Protein AF-A0A7X3ZD13-F1 (afdb_monomer)

Structure (mmCIF, N/CA/C/O backbone):
data_AF-A0A7X3ZD13-F1
#
_entry.id   AF-A0A7X3ZD13-F1
#
loop_
_atom_site.group_PDB
_atom_site.id
_atom_site.type_symbol
_atom_site.label_atom_id
_atom_site.label_alt_id
_atom_site.label_comp_id
_atom_site.label_asym_id
_atom_site.label_entity_id
_atom_site.label_seq_id
_atom_site.pdbx_PDB_ins_code
_atom_site.Cartn_x
_atom_site.Cartn_y
_atom_site.Cartn_z
_atom_site.occupancy
_atom_site.B_iso_or_equiv
_atom_site.auth_seq_id
_atom_site.auth_comp_id
_atom_site.auth_a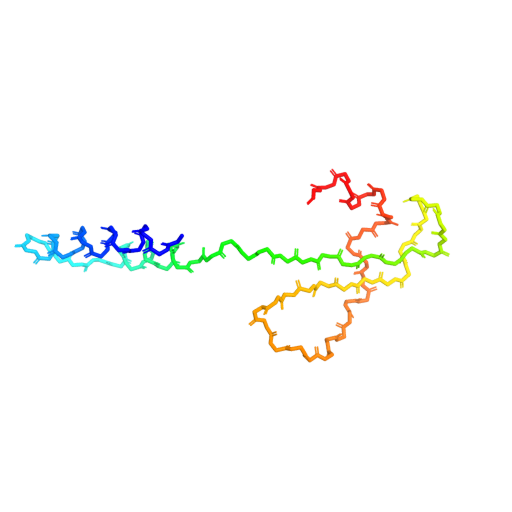sym_id
_atom_site.auth_atom_id
_atom_site.pdbx_PDB_model_num
ATOM 1 N N . MET A 1 1 ? -2.840 9.496 11.348 1.00 62.44 1 MET A N 1
ATOM 2 C CA . MET A 1 1 ? -3.093 8.335 12.224 1.00 62.44 1 MET A CA 1
ATOM 3 C C . MET A 1 1 ? -3.264 8.723 13.693 1.00 62.44 1 MET A C 1
ATOM 5 O O . MET A 1 1 ? -4.300 8.418 14.263 1.00 62.44 1 MET A O 1
ATOM 9 N N . HIS A 1 2 ? -2.296 9.421 14.303 1.00 76.88 2 HIS A N 1
ATOM 10 C CA . HIS A 1 2 ? -2.269 9.636 15.759 1.00 76.88 2 HIS A CA 1
ATOM 11 C C . HIS A 1 2 ? -3.516 10.331 16.350 1.00 76.88 2 HIS A C 1
ATOM 13 O O . HIS A 1 2 ? -3.952 9.959 17.433 1.00 76.88 2 HIS A O 1
ATOM 19 N N . GLU A 1 3 ? -4.123 11.290 15.643 1.00 86.69 3 GLU A N 1
ATOM 20 C CA . GLU A 1 3 ? -5.350 11.961 16.113 1.00 86.69 3 GLU A CA 1
ATOM 21 C C . GLU A 1 3 ? -6.598 11.075 16.007 1.00 86.69 3 GLU A C 1
ATOM 23 O O . GLU A 1 3 ? -7.356 10.980 16.963 1.00 86.69 3 GLU A O 1
ATOM 28 N N . ALA A 1 4 ? -6.756 10.314 14.920 1.00 86.94 4 ALA A N 1
ATOM 29 C CA . ALA A 1 4 ? -7.895 9.404 14.762 1.00 86.94 4 ALA A CA 1
ATOM 30 C C . ALA A 1 4 ? -7.920 8.304 15.841 1.00 86.94 4 ALA A C 1
ATOM 32 O O . ALA A 1 4 ? -8.984 7.945 16.340 1.00 86.94 4 ALA A O 1
ATOM 33 N N . VAL A 1 5 ? -6.744 7.810 16.2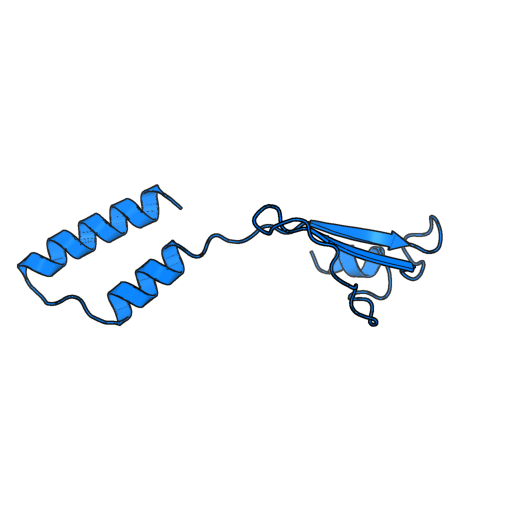50 1.00 89.69 5 VAL A N 1
ATOM 34 C CA . VAL A 1 5 ? -6.616 6.857 17.365 1.00 89.69 5 VAL A CA 1
ATOM 35 C C . VAL A 1 5 ? -6.971 7.517 18.702 1.00 89.69 5 VAL A C 1
ATOM 37 O O . VAL A 1 5 ? -7.667 6.912 19.514 1.00 89.69 5 VAL A O 1
ATOM 40 N N . LYS A 1 6 ? -6.536 8.760 18.950 1.00 92.31 6 LYS A N 1
ATOM 41 C CA . LYS A 1 6 ? -6.892 9.496 20.178 1.00 92.31 6 LYS A CA 1
ATOM 42 C C . LYS A 1 6 ? -8.394 9.743 20.277 1.00 92.31 6 LYS A C 1
ATOM 44 O O . LYS A 1 6 ? -8.968 9.507 21.340 1.00 92.31 6 LYS A O 1
ATOM 49 N N . ASP A 1 7 ? -9.012 10.167 19.180 1.00 93.19 7 ASP A N 1
ATOM 50 C CA . ASP A 1 7 ? -10.452 10.409 19.100 1.00 93.19 7 ASP A CA 1
ATOM 51 C C . ASP A 1 7 ? -11.240 9.118 19.339 1.00 93.19 7 ASP A C 1
ATOM 53 O O . ASP A 1 7 ? -12.201 9.103 20.109 1.00 93.19 7 ASP A O 1
ATOM 57 N N . TRP A 1 8 ? -10.788 8.006 18.753 1.00 93.56 8 TRP A N 1
ATOM 58 C CA . TRP A 1 8 ? -11.375 6.690 18.991 1.00 93.56 8 TRP A CA 1
ATOM 59 C C . TRP A 1 8 ? -11.261 6.252 20.455 1.00 93.56 8 TRP A C 1
ATOM 61 O O . TRP A 1 8 ? -12.242 5.828 21.065 1.00 93.56 8 TRP A O 1
ATOM 71 N N . LEU A 1 9 ? -10.088 6.421 21.0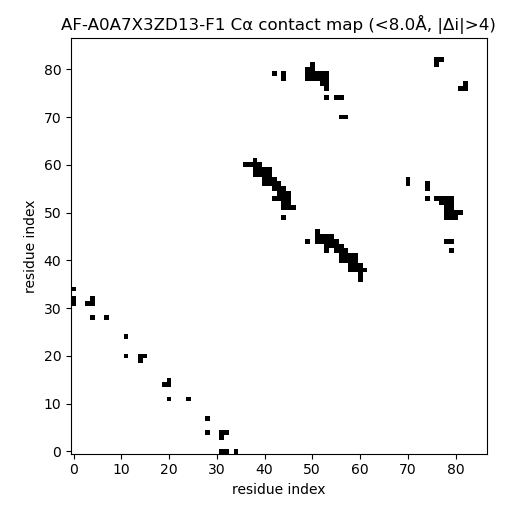73 1.00 93.31 9 LEU A N 1
ATOM 72 C CA . LEU A 1 9 ? -9.893 6.107 22.491 1.00 93.31 9 LEU A CA 1
ATOM 73 C C . LEU A 1 9 ? -10.772 6.971 23.406 1.00 93.31 9 LEU A C 1
ATOM 75 O O . LEU A 1 9 ? -11.216 6.488 24.450 1.00 93.31 9 LEU A O 1
ATOM 79 N N . ALA A 1 10 ? -11.033 8.230 23.044 1.00 94.12 10 ALA A N 1
ATOM 80 C CA . ALA A 1 10 ? -11.972 9.081 23.770 1.00 94.12 10 ALA A CA 1
ATOM 81 C C . ALA A 1 10 ? -13.409 8.539 23.674 1.00 94.12 10 ALA A C 1
ATOM 83 O O . ALA A 1 10 ? -14.067 8.384 24.701 1.00 94.12 10 ALA A O 1
ATOM 84 N N . GLN A 1 11 ? -13.852 8.149 22.476 1.00 92.25 11 GLN A N 1
AT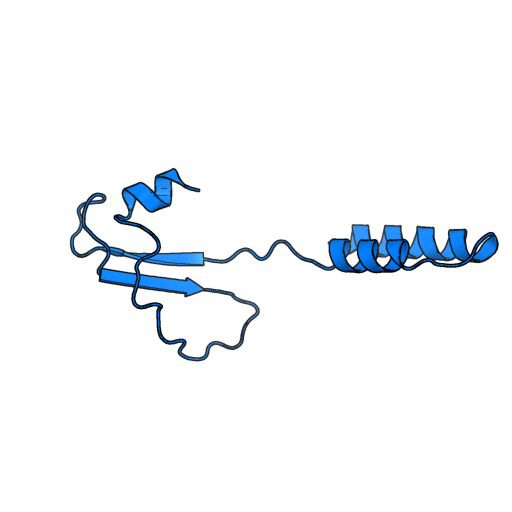OM 85 C CA . GLN A 1 11 ? -15.175 7.551 22.258 1.00 92.25 11 GLN A CA 1
ATOM 86 C C . GLN A 1 11 ? -15.347 6.229 23.020 1.00 92.25 11 GLN A C 1
ATOM 88 O O . GLN A 1 11 ? -16.363 6.029 23.684 1.00 92.25 11 GLN A O 1
ATOM 93 N N . CYS A 1 12 ? -14.339 5.353 23.013 1.00 92.31 12 CYS A N 1
ATOM 94 C CA . CYS A 1 12 ? -14.368 4.105 23.780 1.00 92.31 12 CYS A CA 1
ATOM 95 C C . CYS A 1 12 ? -14.444 4.347 25.294 1.00 92.31 12 CYS A C 1
ATOM 97 O O . CYS A 1 12 ? -15.136 3.617 26.004 1.00 92.31 12 CYS A O 1
ATOM 99 N N . ARG A 1 13 ? -13.763 5.381 25.808 1.00 92.88 13 ARG A N 1
ATOM 100 C CA . ARG A 1 13 ? -13.849 5.762 27.229 1.00 92.88 13 ARG A CA 1
ATOM 101 C C . ARG A 1 13 ? -15.241 6.244 27.613 1.00 92.88 13 ARG A C 1
ATOM 103 O O . ARG A 1 13 ? -15.691 5.925 28.711 1.00 92.88 13 ARG A O 1
ATOM 110 N N . ASP A 1 14 ? -15.915 6.971 26.730 1.00 93.19 14 ASP A N 1
ATOM 111 C CA . ASP A 1 14 ? -17.301 7.373 26.960 1.00 93.19 14 ASP A CA 1
ATOM 112 C C . ASP A 1 14 ? -18.256 6.180 26.864 1.00 93.19 14 ASP A C 1
ATOM 114 O O . ASP A 1 14 ? -19.091 6.006 27.751 1.00 93.19 14 ASP A O 1
ATOM 118 N N . LYS A 1 15 ? -18.074 5.291 25.879 1.00 91.31 15 LYS A N 1
ATOM 119 C CA . LYS A 1 15 ? -18.864 4.058 25.738 1.00 91.31 15 LYS A CA 1
ATOM 120 C C . LYS A 1 15 ? -18.771 3.165 26.973 1.00 91.31 15 LYS A C 1
ATOM 122 O O . LYS A 1 15 ? -19.795 2.689 27.445 1.00 91.31 15 LYS A O 1
ATOM 127 N N . LEU A 1 16 ? -17.578 3.014 27.556 1.00 92.00 16 LEU A N 1
ATOM 128 C CA . LEU A 1 16 ? -17.351 2.237 28.785 1.00 92.00 16 LEU A CA 1
ATOM 129 C C . LEU A 1 16 ? -18.201 2.686 29.983 1.00 92.00 16 LEU A C 1
ATOM 131 O O . LEU A 1 16 ? -18.354 1.931 30.942 1.00 92.00 16 LEU A O 1
ATOM 135 N N . ARG A 1 17 ? -18.735 3.913 29.965 1.00 91.25 17 ARG A N 1
ATOM 136 C CA . ARG A 1 17 ? -19.609 4.421 31.030 1.00 91.25 17 ARG A CA 1
ATOM 137 C C . ARG A 1 17 ? -21.035 3.889 30.932 1.00 91.25 17 ARG A C 1
ATOM 139 O O . ARG A 1 17 ? -21.736 3.893 31.940 1.00 91.25 17 ARG A O 1
ATOM 146 N N . THR A 1 18 ? -21.467 3.466 29.747 1.00 88.62 18 THR A N 1
ATOM 147 C CA . THR A 1 18 ? -22.849 3.046 29.471 1.00 88.62 18 THR A CA 1
ATOM 148 C C . THR A 1 18 ? -22.945 1.597 29.004 1.00 88.62 18 THR A C 1
ATOM 150 O O . THR A 1 18 ? -23.954 0.946 29.257 1.00 88.62 18 THR A O 1
ATOM 153 N N . GLU A 1 19 ? -21.910 1.082 28.342 1.00 91.12 19 GLU A N 1
ATOM 154 C CA . GLU A 1 19 ? -21.898 -0.208 27.656 1.00 91.12 19 GLU A CA 1
ATOM 155 C C . GLU A 1 19 ? -20.523 -0.891 27.740 1.00 91.12 19 GLU A C 1
ATOM 157 O O . GLU A 1 19 ? -19.501 -0.275 28.046 1.00 91.12 19 GLU A O 1
ATOM 162 N N . ALA A 1 20 ? -20.488 -2.193 27.445 1.00 91.62 20 ALA A N 1
ATOM 163 C CA . ALA A 1 20 ? -19.240 -2.938 27.335 1.00 91.62 20 ALA A CA 1
ATOM 164 C C . ALA A 1 20 ? -18.535 -2.671 25.993 1.00 91.62 20 ALA A C 1
ATOM 166 O O . ALA A 1 20 ? -19.175 -2.447 24.963 1.00 91.62 20 ALA A O 1
ATOM 167 N N . ILE A 1 21 ? -17.204 -2.761 26.003 1.00 92.25 21 ILE A N 1
ATOM 168 C CA . ILE A 1 21 ? -16.394 -2.804 24.781 1.00 92.25 21 ILE A CA 1
ATOM 169 C C . ILE A 1 21 ? -16.562 -4.173 24.119 1.00 92.25 21 ILE A C 1
ATOM 171 O O . ILE A 1 21 ? -16.531 -5.211 24.781 1.00 92.25 21 ILE A O 1
ATOM 175 N N . THR A 1 22 ? -16.752 -4.157 22.807 1.0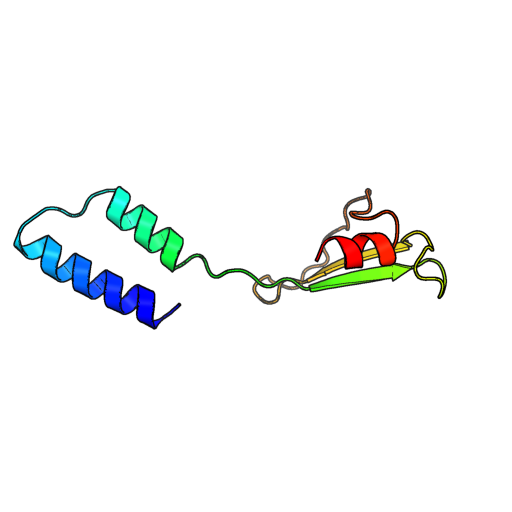0 94.12 22 THR A N 1
ATOM 176 C CA . THR A 1 22 ? -17.003 -5.325 21.960 1.00 94.12 22 THR A CA 1
ATOM 177 C C . THR A 1 22 ? -15.792 -5.634 21.081 1.00 94.12 22 THR A C 1
ATOM 179 O O . THR A 1 22 ? -14.904 -4.799 20.922 1.00 94.12 22 THR A O 1
ATOM 182 N N . ALA A 1 23 ? -15.764 -6.821 20.469 1.00 92.06 23 ALA A N 1
ATOM 183 C CA . ALA A 1 23 ? -14.712 -7.193 19.519 1.00 92.06 23 ALA A CA 1
ATOM 184 C C . ALA A 1 23 ? -14.612 -6.206 18.340 1.00 92.06 23 ALA A C 1
ATOM 186 O O . ALA A 1 23 ? -13.517 -5.779 18.001 1.00 92.06 23 ALA A O 1
ATOM 187 N N . ALA A 1 24 ? -15.750 -5.734 17.820 1.00 90.62 24 ALA A N 1
ATOM 188 C CA . ALA A 1 24 ? -15.781 -4.752 16.736 1.00 90.62 24 ALA A CA 1
ATOM 189 C C . ALA A 1 24 ? -15.095 -3.424 17.103 1.00 90.62 24 ALA A C 1
ATOM 191 O O . ALA A 1 24 ? -14.558 -2.743 16.232 1.00 90.62 24 ALA A O 1
ATOM 192 N N . ASP A 1 25 ? -15.094 -3.047 18.387 1.00 91.62 25 ASP A N 1
ATOM 193 C CA . ASP A 1 25 ? -14.400 -1.837 18.830 1.00 91.62 25 ASP A CA 1
ATOM 194 C C . ASP A 1 25 ? -12.867 -2.010 18.806 1.00 91.62 25 ASP A C 1
ATOM 196 O O . ASP A 1 25 ? -12.126 -1.038 18.638 1.00 91.62 25 ASP A O 1
ATOM 200 N N . LEU A 1 26 ? -12.395 -3.249 18.983 1.00 92.06 26 LEU A N 1
ATOM 201 C CA . LEU A 1 26 ? -10.982 -3.612 18.897 1.00 92.06 26 LEU A CA 1
ATOM 202 C C . LEU A 1 26 ? -10.545 -3.753 17.437 1.00 92.06 26 LEU A C 1
ATOM 204 O O . LEU A 1 26 ? -9.524 -3.181 17.075 1.00 92.06 26 LEU A O 1
ATOM 208 N N . ASP A 1 27 ? -11.360 -4.386 16.589 1.00 92.44 27 ASP A N 1
ATOM 209 C CA . ASP A 1 27 ? -11.100 -4.485 15.144 1.00 92.44 27 ASP A CA 1
ATOM 210 C C . ASP A 1 27 ? -10.969 -3.086 14.518 1.00 92.44 27 ASP A C 1
ATOM 212 O O . ASP A 1 27 ? -10.051 -2.797 13.755 1.00 92.44 27 ASP A O 1
ATOM 216 N N . ARG A 1 28 ? -11.840 -2.155 14.930 1.00 88.56 28 ARG A N 1
ATOM 217 C CA . ARG A 1 28 ? -11.777 -0.751 14.507 1.00 88.56 28 ARG A CA 1
ATOM 218 C C . ARG A 1 28 ? -10.487 -0.059 14.950 1.00 88.56 28 ARG A C 1
ATOM 220 O O . ARG A 1 28 ? -9.997 0.819 14.243 1.00 88.56 28 ARG A O 1
ATOM 227 N N . LEU A 1 29 ? -9.965 -0.397 16.129 1.00 90.38 29 LEU A N 1
ATOM 228 C CA . LEU A 1 29 ? -8.693 0.142 16.603 1.00 90.38 29 LEU A CA 1
ATOM 229 C C . LEU A 1 29 ? -7.528 -0.417 15.779 1.00 90.38 29 LEU A C 1
ATOM 231 O O . LEU A 1 29 ? -6.650 0.362 15.414 1.00 90.38 29 LEU A O 1
ATOM 235 N N . ASP A 1 30 ? -7.546 -1.708 15.445 1.00 88.75 30 ASP A N 1
ATOM 236 C CA . ASP A 1 30 ? -6.553 -2.320 14.556 1.00 88.75 30 ASP A CA 1
ATOM 237 C C . ASP A 1 30 ? -6.564 -1.659 13.171 1.00 88.75 30 ASP A C 1
ATOM 239 O O . ASP A 1 30 ? -5.507 -1.276 12.672 1.00 88.75 30 ASP A O 1
ATOM 243 N N . ASP A 1 31 ? -7.742 -1.394 12.601 1.00 87.06 31 ASP A N 1
ATOM 244 C CA . ASP A 1 31 ? -7.875 -0.659 11.336 1.00 87.06 31 ASP A CA 1
ATOM 245 C C . ASP A 1 31 ? -7.306 0.767 11.420 1.00 87.06 31 ASP A C 1
ATOM 247 O O . ASP A 1 31 ? -6.682 1.263 10.483 1.00 87.06 31 ASP A O 1
ATOM 251 N N . LEU A 1 32 ? -7.522 1.458 12.545 1.00 86.19 32 LEU A N 1
ATOM 252 C CA . LEU A 1 32 ? -6.997 2.810 12.762 1.00 86.19 32 LEU A CA 1
ATOM 253 C C . LEU A 1 32 ? -5.483 2.830 12.987 1.00 86.19 32 LEU A C 1
ATOM 255 O O . LEU A 1 32 ? -4.857 3.862 12.743 1.00 86.19 32 LEU A O 1
ATOM 259 N N . LEU A 1 33 ? -4.916 1.729 13.480 1.00 84.31 33 LEU A N 1
ATOM 260 C CA . LEU A 1 33 ? -3.479 1.529 13.663 1.00 84.31 33 LEU A CA 1
ATOM 261 C C . LEU A 1 33 ? -2.796 0.985 12.405 1.00 84.31 33 LEU A C 1
ATOM 263 O O . LEU A 1 33 ? -1.575 1.103 12.278 1.00 84.31 33 LEU A O 1
ATOM 267 N N . ALA A 1 34 ? -3.558 0.412 11.474 1.00 81.44 34 ALA A N 1
ATOM 268 C CA . ALA A 1 34 ? -3.072 0.008 10.169 1.00 81.44 34 ALA A CA 1
ATOM 269 C C . ALA A 1 34 ? -2.720 1.260 9.349 1.00 81.44 34 ALA A C 1
ATOM 271 O O . ALA A 1 34 ? -3.541 1.831 8.630 1.00 81.44 34 ALA A O 1
ATOM 272 N N . GLU A 1 35 ? -1.474 1.723 9.468 1.00 66.25 35 GLU A N 1
ATOM 273 C CA . GLU A 1 35 ? -0.972 2.775 8.590 1.00 66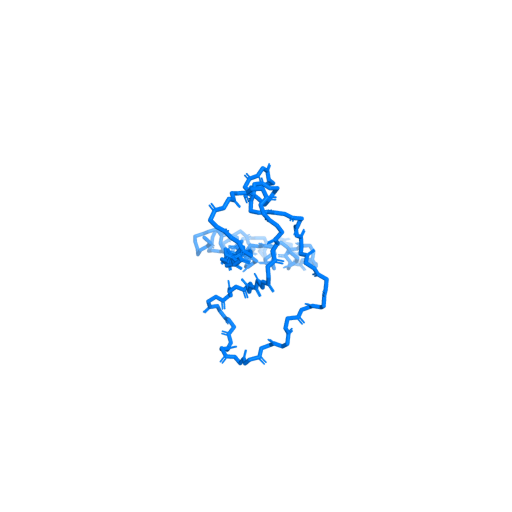.25 35 GLU A CA 1
ATOM 274 C C . GLU A 1 35 ? -0.985 2.272 7.143 1.00 66.25 35 GLU A C 1
ATOM 276 O O . GLU A 1 35 ? -0.481 1.173 6.882 1.00 66.25 35 GLU A O 1
ATOM 281 N N . PRO A 1 36 ? -1.497 3.061 6.178 1.00 67.56 36 PRO A N 1
ATOM 282 C CA . PRO A 1 36 ? -1.229 2.788 4.778 1.00 67.56 36 PRO A CA 1
ATOM 283 C C . PRO A 1 36 ? 0.289 2.805 4.584 1.00 67.56 36 PRO A C 1
ATOM 285 O O . PRO A 1 36 ? 0.939 3.851 4.646 1.00 67.56 36 PRO A O 1
ATOM 288 N N . ARG A 1 37 ? 0.866 1.614 4.411 1.00 72.06 37 ARG A N 1
ATOM 289 C CA . ARG A 1 37 ? 2.305 1.439 4.229 1.00 72.06 37 ARG A CA 1
ATOM 290 C C . ARG A 1 37 ? 2.648 1.849 2.813 1.00 72.06 37 ARG A C 1
ATOM 292 O O . ARG A 1 37 ? 2.401 1.110 1.865 1.00 72.06 37 ARG A O 1
ATOM 299 N N . GLN A 1 38 ? 3.233 3.032 2.678 1.00 78.94 38 GLN A N 1
ATOM 300 C CA . GLN A 1 38 ? 3.844 3.414 1.420 1.00 78.94 38 GLN A CA 1
ATOM 301 C C . GLN A 1 38 ? 5.131 2.607 1.236 1.00 78.94 38 GLN A C 1
ATOM 303 O O . GLN A 1 38 ? 6.064 2.699 2.035 1.00 78.94 38 GLN A O 1
ATOM 308 N N . GLN A 1 39 ? 5.168 1.820 0.170 1.00 84.69 39 GLN A N 1
ATOM 309 C CA . GLN A 1 39 ? 6.346 1.080 -0.264 1.00 84.69 39 GLN A CA 1
ATOM 310 C C . GLN A 1 39 ? 6.876 1.701 -1.560 1.00 84.69 39 GLN A C 1
ATOM 312 O O . GLN A 1 39 ? 6.135 2.353 -2.295 1.00 84.69 39 GLN A O 1
ATOM 317 N N . ILE A 1 40 ? 8.168 1.528 -1.833 1.00 87.25 40 ILE A N 1
ATOM 318 C CA . ILE A 1 40 ? 8.798 2.011 -3.069 1.00 87.25 40 ILE A CA 1
ATOM 319 C C . ILE A 1 40 ? 9.168 0.806 -3.922 1.00 87.25 40 ILE A C 1
ATOM 321 O O . ILE A 1 40 ? 9.952 -0.038 -3.494 1.00 87.25 40 ILE A O 1
ATOM 325 N N . LEU A 1 41 ? 8.638 0.736 -5.140 1.00 88.50 41 LEU A N 1
ATOM 326 C CA . LEU A 1 41 ? 9.023 -0.282 -6.111 1.00 88.50 41 LEU A CA 1
ATOM 327 C C . LEU A 1 41 ? 10.154 0.242 -7.006 1.00 88.50 41 LEU A C 1
ATOM 329 O O . LEU A 1 41 ? 9.959 1.143 -7.819 1.00 88.50 41 LEU A O 1
ATOM 333 N N . TYR A 1 42 ? 11.341 -0.342 -6.873 1.00 89.06 42 TYR A N 1
ATOM 334 C CA . TYR A 1 42 ? 12.472 -0.101 -7.762 1.00 89.06 42 TYR A CA 1
ATOM 335 C C . TYR A 1 42 ? 12.408 -1.057 -8.948 1.00 89.06 42 TYR A C 1
ATOM 337 O O . TYR A 1 42 ? 12.339 -2.270 -8.757 1.00 89.06 42 TYR A O 1
ATOM 345 N N . LEU A 1 43 ? 12.482 -0.517 -10.166 1.00 90.75 43 LEU A N 1
ATOM 346 C CA . LEU A 1 43 ? 12.456 -1.283 -11.411 1.00 90.75 43 LEU A CA 1
ATOM 347 C C . LEU A 1 43 ? 13.730 -1.033 -12.216 1.00 90.75 43 LEU A C 1
ATOM 349 O O . LEU A 1 43 ? 14.087 0.115 -12.483 1.00 90.75 43 LEU A O 1
ATOM 353 N N . TYR A 1 44 ? 14.386 -2.107 -12.648 1.00 90.94 44 TYR A N 1
ATOM 354 C CA . TYR A 1 44 ? 15.535 -2.041 -13.543 1.00 90.94 44 TYR A CA 1
ATOM 355 C C . TYR A 1 44 ? 15.179 -2.679 -14.884 1.00 90.94 44 TYR A C 1
ATOM 357 O O . TYR A 1 44 ? 14.929 -3.882 -14.973 1.00 90.94 44 TYR A O 1
ATOM 365 N N . ALA A 1 45 ? 15.142 -1.870 -15.940 1.00 92.69 45 ALA A N 1
ATOM 366 C CA . ALA A 1 45 ? 14.861 -2.329 -17.295 1.0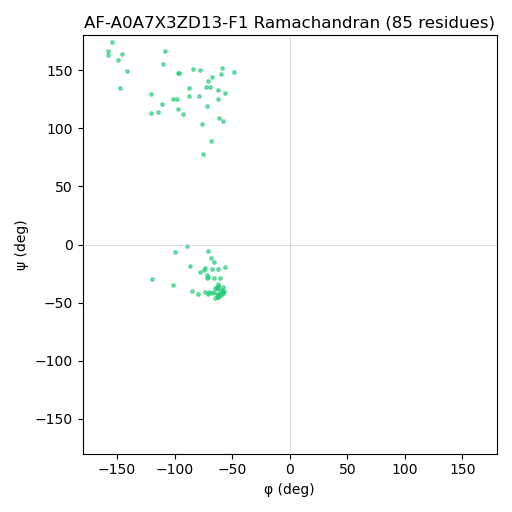0 92.69 45 ALA A CA 1
ATOM 367 C C . ALA A 1 45 ? 16.127 -2.858 -17.985 1.00 92.69 45 ALA A C 1
ATOM 369 O O . ALA A 1 45 ? 17.232 -2.375 -17.745 1.00 92.69 45 ALA A O 1
ATOM 370 N N . LYS A 1 46 ? 15.965 -3.806 -18.915 1.00 92.81 46 LYS A N 1
ATOM 371 C CA . LYS A 1 46 ? 17.076 -4.337 -19.732 1.00 92.81 46 LYS A CA 1
ATOM 372 C C . LYS A 1 46 ? 17.688 -3.306 -20.692 1.00 92.81 46 LYS A C 1
ATOM 374 O O . LYS A 1 46 ? 18.758 -3.546 -21.244 1.00 92.81 46 LYS A O 1
ATOM 379 N N . SER A 1 47 ? 17.014 -2.182 -20.929 1.00 94.12 47 SER A N 1
ATOM 380 C CA . SER A 1 47 ? 17.498 -1.065 -21.747 1.00 94.12 47 SER A CA 1
ATOM 381 C C . SER A 1 47 ? 16.826 0.245 -21.326 1.00 94.12 47 SER A C 1
ATOM 383 O O . SER A 1 47 ? 15.897 0.242 -20.524 1.00 94.12 47 SER A O 1
ATOM 385 N N . THR A 1 48 ? 17.245 1.370 -21.907 1.00 91.44 48 THR A N 1
ATOM 386 C CA . THR A 1 48 ? 16.654 2.696 -21.648 1.00 91.44 48 THR A CA 1
ATOM 387 C C . THR A 1 48 ? 15.247 2.881 -22.234 1.00 91.44 48 THR A C 1
ATOM 389 O O . THR A 1 48 ? 14.615 3.909 -22.000 1.00 91.44 48 THR A O 1
ATOM 392 N N . ASN A 1 49 ? 14.733 1.911 -22.996 1.00 94.00 49 ASN A N 1
ATOM 393 C CA . ASN A 1 49 ? 13.380 1.961 -23.541 1.00 94.00 49 ASN A CA 1
ATOM 394 C C . ASN A 1 49 ? 12.349 1.576 -22.464 1.00 94.00 49 ASN A C 1
ATOM 396 O O . ASN A 1 49 ? 12.426 0.493 -21.892 1.00 94.00 49 ASN A O 1
ATOM 400 N N . MET A 1 50 ? 11.329 2.410 -22.243 1.00 89.81 50 MET A N 1
ATOM 401 C CA . MET A 1 50 ? 10.275 2.163 -21.242 1.00 89.81 50 MET A CA 1
ATOM 402 C C . MET A 1 50 ? 9.431 0.904 -21.502 1.00 89.81 50 MET A C 1
ATOM 404 O O . MET A 1 50 ? 8.809 0.385 -20.579 1.00 89.81 50 MET A O 1
ATOM 408 N N . ARG A 1 51 ? 9.406 0.403 -22.743 1.00 94.00 51 ARG A N 1
ATOM 409 C CA . ARG A 1 51 ? 8.743 -0.857 -23.128 1.00 94.00 51 ARG A CA 1
ATOM 410 C C . ARG A 1 51 ? 9.661 -2.075 -22.995 1.00 94.00 51 ARG A C 1
ATOM 412 O O . ARG A 1 51 ? 9.262 -3.182 -23.335 1.00 94.00 51 ARG A O 1
ATOM 419 N N . SER A 1 52 ? 10.910 -1.871 -22.581 1.00 93.19 52 SER A N 1
ATOM 420 C CA . SER A 1 52 ? 11.870 -2.952 -22.402 1.00 93.19 52 SER A CA 1
ATOM 421 C C . SER A 1 52 ? 11.449 -3.854 -21.240 1.00 93.19 52 SER A C 1
ATOM 423 O O . SER A 1 52 ? 10.951 -3.334 -20.236 1.00 93.19 52 SER A O 1
ATOM 425 N N . PRO A 1 53 ? 11.687 -5.175 -21.340 1.00 92.75 53 PRO A N 1
ATOM 426 C CA . PRO A 1 53 ? 11.443 -6.073 -20.227 1.00 92.75 53 PRO A CA 1
ATOM 427 C C . PRO A 1 53 ? 12.248 -5.690 -18.989 1.00 92.75 53 PRO A C 1
ATOM 429 O O . PRO A 1 53 ? 13.360 -5.155 -19.091 1.00 92.75 53 PRO A O 1
ATOM 432 N N . LEU A 1 54 ? 11.711 -6.028 -17.821 1.00 91.62 54 LEU A N 1
ATOM 433 C CA . LEU A 1 54 ? 12.427 -5.880 -16.562 1.00 91.62 54 LEU A CA 1
ATOM 434 C C . LEU A 1 54 ? 13.558 -6.917 -16.458 1.00 91.62 54 LEU A C 1
ATOM 436 O O . LEU A 1 54 ? 13.442 -8.060 -16.907 1.00 91.62 54 LEU A O 1
ATOM 440 N N . ALA A 1 55 ? 14.693 -6.486 -15.917 1.00 89.62 55 ALA A N 1
ATOM 441 C CA . ALA A 1 55 ? 15.839 -7.329 -15.585 1.00 89.62 55 ALA A CA 1
ATOM 442 C C . ALA A 1 55 ? 15.893 -7.637 -14.085 1.00 89.62 55 ALA A C 1
ATOM 444 O O . ALA A 1 55 ? 16.304 -8.731 -13.713 1.00 89.62 55 ALA A O 1
ATOM 445 N N . SER A 1 56 ? 15.482 -6.693 -13.239 1.00 87.62 56 SER A N 1
ATOM 446 C CA . SER A 1 56 ? 15.355 -6.891 -11.795 1.00 87.62 56 SER A CA 1
ATOM 447 C C . SER A 1 56 ? 14.380 -5.884 -11.184 1.00 87.62 56 SER A C 1
ATOM 449 O O . SER A 1 56 ? 14.033 -4.871 -11.802 1.00 87.62 56 SER A O 1
ATOM 451 N N . TRP A 1 57 ? 13.921 -6.181 -9.971 1.00 88.25 57 TRP A N 1
ATOM 452 C CA . TRP A 1 57 ? 13.052 -5.313 -9.186 1.00 88.25 57 TRP A CA 1
ATOM 453 C C . TRP A 1 57 ? 13.304 -5.505 -7.690 1.00 88.25 57 TRP A C 1
ATOM 455 O O . TRP A 1 57 ? 13.829 -6.535 -7.266 1.00 88.25 57 TRP A O 1
ATOM 465 N N . ALA A 1 58 ? 12.919 -4.511 -6.892 1.00 86.25 58 ALA A N 1
ATOM 466 C CA . ALA A 1 58 ? 12.930 -4.598 -5.436 1.00 86.25 58 ALA A CA 1
ATOM 467 C C . ALA A 1 58 ? 11.786 -3.772 -4.848 1.00 86.25 58 ALA A C 1
ATOM 469 O O . ALA A 1 58 ? 11.581 -2.626 -5.246 1.00 86.25 58 ALA A O 1
ATOM 470 N N . LEU A 1 59 ? 11.067 -4.342 -3.882 1.00 85.44 59 LEU A N 1
ATOM 471 C CA . LEU A 1 59 ? 10.075 -3.617 -3.097 1.00 85.44 59 LEU A CA 1
ATOM 472 C C . LEU A 1 59 ? 10.723 -3.175 -1.787 1.00 85.44 59 LEU A C 1
ATOM 474 O O . LEU A 1 59 ? 11.151 -4.000 -0.983 1.00 85.44 59 LEU A O 1
ATOM 478 N N . TYR A 1 60 ? 10.818 -1.869 -1.596 1.00 83.50 60 TYR A N 1
ATOM 479 C CA . TYR A 1 60 ? 11.395 -1.266 -0.411 1.00 83.50 60 TYR A CA 1
ATOM 480 C C . TYR A 1 60 ? 10.304 -0.864 0.578 1.00 83.50 60 TYR A C 1
ATOM 482 O O . TYR A 1 60 ? 9.403 -0.088 0.254 1.00 83.50 60 TYR A O 1
ATOM 490 N N . ASP A 1 61 ? 10.440 -1.365 1.803 1.00 84.81 61 ASP A N 1
ATOM 491 C CA . ASP A 1 61 ? 9.614 -1.017 2.952 1.00 84.81 61 ASP A CA 1
ATOM 492 C C . ASP A 1 61 ? 10.511 -0.440 4.054 1.00 84.81 61 ASP A C 1
ATOM 494 O O . ASP A 1 61 ? 11.340 -1.145 4.631 1.00 84.81 61 ASP A O 1
ATOM 498 N N . ALA A 1 62 ? 10.344 0.851 4.349 1.00 79.88 62 ALA A N 1
ATOM 499 C CA . ALA A 1 62 ? 11.175 1.577 5.310 1.00 79.88 62 ALA A CA 1
ATOM 500 C C . ALA A 1 62 ? 10.981 1.135 6.773 1.00 79.88 62 ALA A C 1
ATOM 502 O O . ALA A 1 62 ? 11.751 1.537 7.642 1.00 79.88 62 ALA A O 1
ATOM 503 N N . THR A 1 63 ? 9.950 0.341 7.058 1.00 79.00 63 THR A N 1
ATOM 504 C CA . THR A 1 63 ? 9.611 -0.103 8.418 1.00 79.00 63 THR A CA 1
ATOM 505 C C . THR A 1 63 ? 10.107 -1.522 8.717 1.00 79.00 63 THR A C 1
ATOM 507 O O . THR A 1 63 ? 9.996 -1.985 9.851 1.00 79.00 63 THR A O 1
ATOM 510 N N . GLN A 1 64 ? 10.653 -2.217 7.715 1.00 78.81 64 GLN A N 1
ATOM 511 C CA . GLN A 1 64 ? 11.225 -3.555 7.856 1.00 78.81 64 GLN A CA 1
ATOM 512 C C . GLN A 1 64 ? 12.751 -3.471 8.025 1.00 78.81 64 GLN A C 1
ATOM 514 O O . GLN A 1 64 ? 13.395 -2.598 7.433 1.00 78.81 64 GLN A O 1
ATOM 519 N N . PRO A 1 65 ? 13.372 -4.387 8.790 1.00 76.06 65 PRO A N 1
ATOM 520 C CA . PRO A 1 65 ? 14.821 -4.539 8.789 1.00 76.06 65 PRO A CA 1
ATOM 521 C C . PRO A 1 65 ? 15.324 -4.807 7.367 1.00 76.06 65 PRO A C 1
ATOM 523 O O . PRO A 1 65 ? 14.817 -5.693 6.680 1.00 76.06 65 PRO A O 1
ATOM 526 N N . GLN A 1 66 ? 16.340 -4.063 6.930 1.00 67.00 66 GLN A N 1
ATOM 527 C CA . GLN A 1 66 ? 16.935 -4.224 5.602 1.00 67.00 66 GLN A CA 1
ATOM 528 C C . GLN A 1 66 ? 17.822 -5.475 5.569 1.00 67.00 66 GLN A C 1
ATOM 530 O O . GLN A 1 66 ? 19.045 -5.403 5.680 1.00 67.00 66 GLN A O 1
ATOM 535 N N . MET A 1 67 ? 17.193 -6.643 5.464 1.00 62.62 67 MET A N 1
ATOM 536 C CA . MET A 1 67 ? 17.865 -7.896 5.139 1.00 62.62 67 MET A CA 1
ATOM 537 C C . MET A 1 67 ? 17.741 -8.174 3.638 1.00 62.62 67 MET A C 1
ATOM 539 O O . MET A 1 67 ? 16.723 -7.815 3.044 1.00 62.62 67 MET A O 1
ATOM 543 N N . PRO A 1 68 ? 18.737 -8.822 3.009 1.00 59.00 68 PRO A N 1
ATOM 544 C CA . PRO A 1 68 ? 18.611 -9.259 1.627 1.00 59.00 68 PRO A CA 1
ATOM 545 C C . PRO A 1 68 ? 17.457 -10.259 1.522 1.00 59.00 68 PRO A C 1
ATOM 547 O O . PRO A 1 68 ? 17.555 -11.387 2.003 1.00 59.00 68 PRO A O 1
ATOM 550 N N . THR A 1 69 ? 16.352 -9.849 0.913 1.00 62.81 69 THR A N 1
ATOM 551 C CA . THR A 1 69 ? 15.301 -10.761 0.474 1.00 62.81 69 THR A CA 1
ATOM 552 C C . THR A 1 69 ? 15.644 -11.252 -0.923 1.00 62.81 69 THR A C 1
ATOM 554 O O . THR A 1 69 ? 16.059 -10.479 -1.788 1.00 62.81 69 THR A O 1
ATOM 557 N N . LEU A 1 70 ? 15.507 -12.559 -1.142 1.00 55.34 70 LEU A N 1
ATOM 558 C CA . LEU A 1 70 ? 15.558 -13.107 -2.492 1.00 55.34 70 LEU A CA 1
ATOM 559 C C . LEU A 1 70 ? 14.386 -12.496 -3.274 1.00 55.34 70 LEU A C 1
ATOM 561 O O . LEU A 1 70 ? 13.252 -12.572 -2.787 1.00 55.34 70 LEU A O 1
ATOM 565 N N . PRO A 1 71 ? 14.626 -11.854 -4.430 1.00 61.12 71 PRO A N 1
ATOM 566 C CA . PRO A 1 71 ? 13.525 -11.427 -5.274 1.00 61.12 71 PRO A CA 1
ATOM 567 C C . PRO A 1 71 ? 12.713 -12.663 -5.681 1.00 61.12 71 PRO A C 1
ATOM 569 O O . PRO A 1 71 ? 13.264 -13.753 -5.830 1.00 61.12 71 PRO A O 1
ATOM 572 N N . SER A 1 72 ? 11.399 -12.490 -5.834 1.00 67.06 72 SER A N 1
ATOM 573 C CA . SER A 1 72 ? 10.563 -13.449 -6.567 1.00 67.06 72 SER A CA 1
ATOM 574 C C . SER A 1 72 ? 11.225 -13.772 -7.914 1.00 67.06 72 SER A C 1
ATOM 576 O O . SER A 1 72 ? 11.879 -12.906 -8.493 1.00 67.06 72 SER A O 1
ATOM 578 N N . ASP A 1 73 ? 11.059 -14.985 -8.436 1.00 70.06 73 ASP A N 1
ATOM 579 C CA . ASP A 1 73 ? 11.559 -15.318 -9.778 1.00 70.06 73 ASP A CA 1
ATOM 580 C C . ASP A 1 73 ? 10.687 -14.685 -10.880 1.00 70.06 73 ASP A C 1
ATOM 582 O O . ASP A 1 73 ? 11.144 -14.462 -12.004 1.00 70.06 73 ASP A O 1
ATOM 586 N N . GLU A 1 74 ? 9.437 -14.341 -10.554 1.00 81.38 74 GLU A N 1
ATOM 587 C CA . GLU A 1 74 ? 8.473 -13.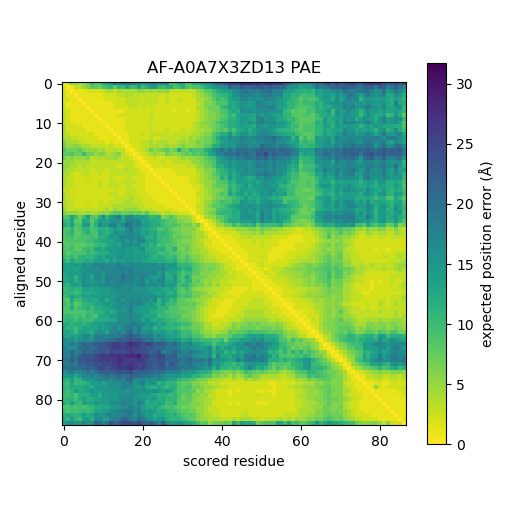763 -11.490 1.00 81.38 74 GLU A CA 1
ATOM 588 C C . GLU A 1 74 ? 8.342 -12.254 -11.314 1.00 81.38 74 GLU A C 1
ATOM 590 O O . GLU A 1 74 ? 8.058 -11.751 -10.220 1.00 81.38 74 GLU A O 1
ATOM 595 N N . SER A 1 75 ? 8.542 -11.538 -12.421 1.00 80.81 75 SER A N 1
ATOM 596 C CA . SER A 1 75 ? 8.471 -10.083 -12.451 1.00 80.81 75 SER A CA 1
ATOM 597 C C . SER A 1 75 ? 7.035 -9.594 -12.256 1.00 80.81 75 SER A C 1
ATOM 599 O O . SER A 1 75 ? 6.142 -10.112 -12.926 1.00 80.81 75 SER A O 1
ATOM 601 N N . PRO A 1 76 ? 6.795 -8.569 -11.414 1.00 87.44 76 PRO A N 1
ATOM 602 C CA . PRO A 1 76 ? 5.448 -8.047 -11.184 1.00 87.44 76 PRO A CA 1
ATOM 603 C C . PRO A 1 76 ? 4.863 -7.344 -12.416 1.00 87.44 76 PRO A C 1
ATOM 605 O O . PRO A 1 76 ? 3.650 -7.209 -12.521 1.00 87.44 76 PRO A O 1
ATOM 608 N N . TYR A 1 77 ? 5.713 -6.907 -13.352 1.00 92.25 77 TYR A N 1
ATOM 609 C CA . TYR A 1 77 ? 5.300 -6.208 -14.565 1.00 92.25 77 TYR A CA 1
ATOM 610 C C . TYR A 1 77 ? 6.134 -6.633 -15.769 1.00 92.25 77 TYR A C 1
ATOM 612 O O . TYR A 1 77 ? 7.328 -6.905 -15.666 1.00 92.25 77 TYR A O 1
ATOM 620 N N . GLU A 1 78 ? 5.529 -6.597 -16.955 1.00 93.19 78 GLU A N 1
ATOM 621 C CA . GLU A 1 78 ? 6.238 -6.894 -18.203 1.00 93.19 78 GLU A CA 1
ATOM 622 C C . GLU A 1 78 ? 7.234 -5.794 -18.602 1.00 93.19 78 GLU A C 1
ATOM 624 O O . GLU A 1 78 ? 8.217 -6.067 -19.286 1.00 93.19 78 GLU A O 1
ATOM 629 N N . SER A 1 79 ? 6.992 -4.540 -18.204 1.00 94.25 79 SER A N 1
ATOM 630 C CA . SER A 1 79 ? 7.843 -3.387 -18.526 1.00 94.25 79 SER A CA 1
ATOM 631 C C . SER A 1 79 ? 7.648 -2.246 -17.528 1.00 94.25 79 SER A C 1
ATOM 633 O O . SER A 1 79 ? 6.664 -2.213 -16.790 1.00 94.25 79 SER A O 1
ATOM 635 N N . VAL A 1 80 ? 8.552 -1.262 -17.555 1.00 91.75 80 VAL A N 1
ATOM 636 C CA . VAL A 1 80 ? 8.411 -0.028 -16.759 1.00 91.75 80 VAL A CA 1
ATOM 637 C C . VAL A 1 80 ? 7.119 0.710 -17.116 1.00 91.75 80 VAL A C 1
ATOM 639 O O . VAL A 1 80 ? 6.435 1.212 -16.231 1.00 91.75 80 VAL A O 1
ATOM 642 N N . LEU A 1 81 ? 6.749 0.747 -18.400 1.00 95.31 81 LEU A N 1
ATOM 643 C CA . LEU A 1 81 ? 5.512 1.392 -18.839 1.00 95.31 81 LEU A CA 1
ATOM 644 C C . LEU A 1 81 ? 4.260 0.718 -18.258 1.00 95.31 81 LEU A C 1
ATOM 646 O O . LEU A 1 81 ? 3.314 1.419 -17.917 1.00 95.31 81 LEU A O 1
ATOM 650 N N . ALA A 1 82 ? 4.257 -0.614 -18.140 1.00 95.31 82 ALA A N 1
ATOM 651 C CA . ALA A 1 82 ? 3.142 -1.348 -17.541 1.00 95.31 82 ALA A CA 1
ATOM 652 C C . ALA A 1 82 ? 2.987 -1.018 -16.049 1.00 95.31 82 ALA A C 1
ATOM 654 O O . ALA A 1 82 ? 1.873 -0.781 -1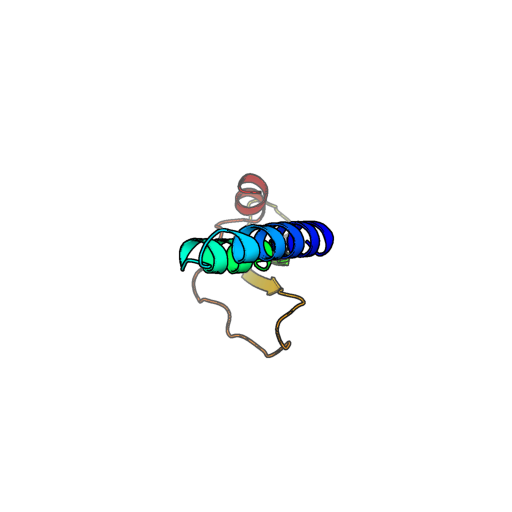5.602 1.00 95.31 82 ALA A O 1
ATOM 655 N N . ALA A 1 83 ? 4.099 -0.911 -15.316 1.00 91.75 83 ALA A N 1
ATOM 656 C CA . ALA A 1 83 ? 4.081 -0.525 -13.906 1.00 91.75 83 ALA A CA 1
ATOM 657 C C . ALA A 1 83 ? 3.541 0.898 -13.691 1.00 91.75 83 ALA A C 1
ATOM 659 O O . ALA A 1 83 ? 2.711 1.125 -12.822 1.00 91.75 83 ALA A O 1
ATOM 660 N N . VAL A 1 84 ? 3.969 1.857 -14.520 1.00 90.50 84 VAL A N 1
ATOM 661 C CA . VAL A 1 84 ? 3.496 3.254 -14.444 1.00 90.50 84 VAL A CA 1
ATOM 662 C C . VAL A 1 84 ? 2.006 3.378 -14.782 1.00 90.50 84 VAL A C 1
ATOM 664 O O . VAL A 1 84 ? 1.345 4.296 -14.308 1.00 90.50 84 VAL A O 1
ATOM 667 N N . ALA A 1 85 ? 1.475 2.487 -15.621 1.00 93.06 85 ALA A N 1
ATOM 668 C CA . ALA A 1 85 ? 0.053 2.475 -15.944 1.00 93.06 85 ALA A CA 1
ATOM 669 C C . ALA A 1 85 ? -0.823 1.938 -14.796 1.00 93.06 85 ALA A C 1
ATOM 671 O O . ALA A 1 85 ? -2.020 2.221 -14.803 1.00 93.06 85 ALA A O 1
ATOM 672 N N . ASP A 1 86 ? -0.247 1.183 -13.852 1.00 91.00 86 ASP A N 1
ATOM 673 C CA . ASP A 1 86 ? -0.964 0.586 -12.718 1.00 91.00 86 ASP A CA 1
ATOM 674 C C . ASP A 1 86 ? -1.116 1.554 -11.530 1.00 91.00 86 ASP A C 1
ATOM 676 O O . ASP A 1 86 ? -2.208 1.651 -10.969 1.00 91.00 86 ASP A O 1
ATOM 680 N N . GLY A 1 87 ? -0.078 2.346 -11.209 1.00 70.62 87 GLY A N 1
ATOM 681 C CA . GLY A 1 87 ? -0.162 3.433 -10.215 1.00 70.62 87 GLY A CA 1
ATOM 682 C C . GLY A 1 87 ? 1.035 3.544 -9.287 1.00 70.62 87 GLY A C 1
ATOM 683 O O . GLY A 1 87 ? 0.968 2.972 -8.178 1.00 70.62 87 GLY A O 1
#

Nearest PDB structures (foldseek):
  3aon-assembly1_A  TM=2.804E-01  e=2.767E-01  Enterococcus hirae
  8iuh-assembly1_P  TM=2.271E-01  e=1.734E+00  Homo sapiens
  7aea-assembly1_P  TM=2.228E-01  e=2.791E+00  Homo sapiens

Solvent-accessible surface area (backbone atoms only — not comparable to full-atom values): 5529 Å² total; per-residue (Å²): 96,76,64,64,48,50,54,48,53,51,52,51,58,57,44,58,75,82,45,83,87,51,70,70,62,50,54,51,47,52,59,50,65,56,67,85,77,77,64,48,79,46,79,39,52,73,47,96,49,53,79,28,44,58,71,49,64,48,79,44,51,91,88,53,84,93,63,94,69,81,67,73,94,68,73,95,44,71,15,59,51,55,46,66,72,74,111

Radius of gyration: 21.06 Å; Cα contacts (8 Å, |Δi|>4): 76; chains: 1; bounding box: 42×27×55 Å

Secondary structure (DSSP, 8-state):
-HHHHHHHHHHHHHHTTTS---HHHHHHHHHHH------EEEEEESSSSTTSPEEEEEEE-TTS----PPPPSS-S-SSHHHHHHH-

Mean predicted aligned error: 9.16 Å

Sequence (87 aa):
MHEAVKDWLAQCRDKLRTEAITAADLDRLDDLLAEPRQQILYLYAKSTNMRSPLASWALYDATQPQMPTLPSDESPYESVLAAVADG

Foldseek 3Di:
DVVVLVVLVVVVVVCVVPHDDDPVSVVVNVVVVPDPFDKDKDFAFPDPDQQGATPDIDIGGPVDPPDDDDDDPDDPDRGNVRVVVVD

pLDDT: mean 85.66, std 9.87, range [55.34, 95.31]